Protein AF-A0A3D5JSG3-F1 (afdb_monomer_lite)

Structure (mmCIF, N/CA/C/O backbone):
data_AF-A0A3D5JSG3-F1
#
_entry.id   AF-A0A3D5JSG3-F1
#
loop_
_atom_site.group_PDB
_atom_site.id
_atom_site.type_symbol
_atom_site.label_atom_id
_atom_site.label_alt_id
_atom_site.label_comp_id
_atom_site.label_asym_id
_atom_site.label_entity_id
_atom_site.label_seq_id
_atom_site.pdbx_PDB_ins_code
_atom_site.Cartn_x
_atom_site.Cartn_y
_atom_site.Cartn_z
_atom_site.occupancy
_atom_site.B_iso_or_equiv
_atom_site.auth_seq_id
_atom_site.auth_comp_id
_atom_site.auth_asym_id
_atom_site.auth_atom_id
_atom_site.pdbx_PDB_model_num
ATOM 1 N N . MET A 1 1 ? -73.085 -20.398 94.729 1.00 35.81 1 MET A N 1
ATOM 2 C CA . MET A 1 1 ? -71.743 -21.031 94.677 1.00 35.81 1 MET A CA 1
ATOM 3 C C . MET A 1 1 ? -70.877 -20.145 93.778 1.00 35.81 1 MET A C 1
ATOM 5 O O . MET A 1 1 ? -71.268 -19.947 92.643 1.00 35.81 1 MET A O 1
ATOM 9 N N . ARG A 1 2 ? -70.022 -19.282 94.357 1.00 40.69 2 ARG A N 1
ATOM 10 C CA . ARG A 1 2 ? -68.558 -19.461 94.567 1.00 40.69 2 ARG A CA 1
ATOM 11 C C . ARG A 1 2 ? -67.764 -19.413 93.242 1.00 40.69 2 ARG A C 1
ATOM 13 O O . ARG A 1 2 ? -67.878 -20.346 92.467 1.00 40.69 2 ARG A O 1
ATOM 20 N N . THR A 1 3 ? -67.221 -18.251 92.851 1.00 41.97 3 THR A N 1
ATOM 21 C CA . THR A 1 3 ? -65.851 -17.693 93.082 1.00 41.97 3 THR A CA 1
ATOM 22 C C . THR A 1 3 ? -64.818 -18.042 91.997 1.00 41.97 3 THR A C 1
ATOM 24 O O . THR A 1 3 ? -64.689 -19.196 91.614 1.00 41.97 3 THR A O 1
ATOM 27 N N . SER A 1 4 ? -64.092 -17.000 91.570 1.00 57.12 4 SER A N 1
ATOM 28 C CA . SER A 1 4 ? -62.924 -16.888 90.675 1.00 57.12 4 SER A CA 1
ATOM 29 C C . SER A 1 4 ? -61.795 -17.919 90.832 1.00 57.12 4 SER A C 1
ATOM 31 O O . SER A 1 4 ? -61.603 -18.382 91.950 1.00 57.12 4 SER A O 1
ATOM 33 N N . THR A 1 5 ? -61.004 -18.122 89.753 1.00 46.62 5 THR A N 1
ATOM 34 C CA . THR A 1 5 ? -59.508 -18.060 89.602 1.00 46.62 5 THR A CA 1
ATOM 35 C C . THR A 1 5 ? -59.049 -18.932 88.404 1.00 46.62 5 THR A C 1
ATOM 37 O O . THR A 1 5 ? -59.535 -20.037 88.229 1.00 46.62 5 THR A O 1
ATOM 40 N N . ALA A 1 6 ? -58.362 -18.402 87.383 1.00 48.75 6 ALA A N 1
ATOM 41 C CA . ALA A 1 6 ? -56.928 -18.074 87.242 1.00 48.75 6 ALA A CA 1
ATOM 42 C C . ALA A 1 6 ? -56.051 -19.224 86.677 1.00 48.75 6 ALA A C 1
ATOM 44 O O . ALA A 1 6 ? -56.0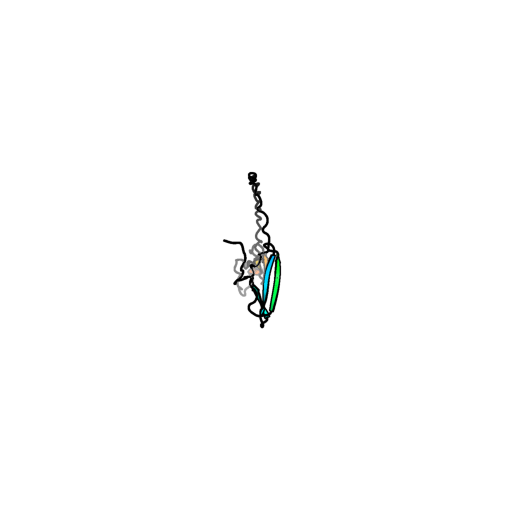23 -20.309 87.233 1.00 48.75 6 ALA A O 1
ATOM 45 N N . LEU A 1 7 ? -55.311 -18.887 85.607 1.00 50.94 7 LEU A N 1
ATOM 46 C CA . LEU A 1 7 ? -53.964 -19.331 85.187 1.00 50.94 7 LEU A CA 1
ATOM 47 C C . LEU A 1 7 ? -53.550 -20.824 85.150 1.00 50.94 7 LEU A C 1
ATOM 49 O O . LEU A 1 7 ? -53.575 -21.533 86.146 1.00 50.94 7 LEU A O 1
ATOM 53 N N . GLY A 1 8 ? -52.909 -21.193 84.031 1.00 49.84 8 GLY A N 1
ATOM 54 C CA . GLY A 1 8 ? -51.952 -22.308 83.907 1.00 49.84 8 GLY A CA 1
ATOM 55 C C . GLY A 1 8 ? -51.689 -22.622 82.427 1.00 49.84 8 GLY A C 1
ATOM 56 O O . GLY A 1 8 ? -52.494 -23.303 81.811 1.00 49.84 8 GLY A O 1
ATOM 57 N N . LEU A 1 9 ? -50.790 -21.936 81.710 1.00 44.25 9 LEU A N 1
ATOM 58 C CA . LEU A 1 9 ? -49.316 -21.968 81.748 1.00 44.25 9 LEU A CA 1
ATOM 59 C C . LEU A 1 9 ? -48.711 -23.299 81.232 1.00 44.25 9 LEU A C 1
ATOM 61 O O . LEU A 1 9 ? -48.807 -24.318 81.906 1.00 44.25 9 LEU A O 1
ATOM 65 N N . SER A 1 10 ? -47.990 -23.193 80.099 1.00 44.91 10 SER A N 1
ATOM 66 C CA . SER A 1 10 ? -46.976 -24.122 79.541 1.00 44.91 10 SER A CA 1
ATOM 67 C C . SER A 1 10 ? -47.509 -25.390 78.841 1.00 44.91 10 SER A C 1
ATOM 69 O O . SER A 1 10 ? -48.334 -26.098 79.391 1.00 44.91 10 SER A O 1
ATOM 71 N N . LEU A 1 11 ? -47.056 -25.784 77.637 1.00 49.75 11 LEU A N 1
ATOM 72 C CA . LEU A 1 11 ? -45.655 -26.111 77.346 1.00 49.75 11 LEU A CA 1
ATOM 73 C C . LEU A 1 11 ? -45.399 -26.422 75.832 1.00 49.75 11 LEU A C 1
ATOM 75 O O . LEU A 1 11 ? -46.039 -27.315 75.293 1.00 49.75 11 LEU A O 1
ATOM 79 N N . LEU A 1 12 ? -44.397 -25.736 75.237 1.00 48.56 12 LEU A N 1
ATOM 80 C CA . LEU A 1 12 ? -43.444 -26.144 74.161 1.00 48.56 12 LEU A CA 1
ATOM 81 C C . LEU A 1 12 ? -43.994 -26.534 72.760 1.00 48.56 12 LEU A C 1
ATOM 83 O O . LEU A 1 12 ? -44.836 -27.402 72.627 1.00 48.56 12 LEU A O 1
ATOM 87 N N . LEU A 1 13 ? -43.513 -25.999 71.629 1.00 48.22 13 LEU A N 1
ATOM 88 C CA . LEU A 1 13 ? -42.112 -25.990 71.195 1.00 48.22 13 LEU A CA 1
ATOM 89 C C . LEU A 1 13 ? -41.910 -24.911 70.106 1.00 48.22 13 LEU A C 1
ATOM 91 O O . LEU A 1 13 ? -42.323 -25.057 68.956 1.00 48.22 13 LEU A O 1
ATOM 95 N N . THR A 1 14 ? -41.280 -23.801 70.474 1.00 46.72 14 THR A N 1
ATOM 96 C CA . THR A 1 14 ? -40.847 -22.747 69.552 1.00 46.72 14 THR A CA 1
ATOM 97 C C . THR A 1 14 ? -39.627 -23.223 68.766 1.00 46.72 14 THR A C 1
ATOM 99 O O . THR A 1 14 ? -38.513 -23.224 69.288 1.00 46.72 14 THR A O 1
ATOM 102 N N . ALA A 1 15 ? -39.826 -23.615 67.508 1.00 45.34 15 ALA A N 1
ATOM 103 C CA . ALA A 1 15 ? -38.749 -23.737 66.533 1.00 45.34 15 ALA A CA 1
ATOM 104 C C . ALA A 1 15 ? -38.317 -22.325 66.108 1.00 45.34 15 ALA A C 1
ATOM 106 O O . ALA A 1 15 ? -38.835 -21.755 65.149 1.00 45.34 15 ALA A O 1
ATOM 107 N N . SER A 1 16 ? -37.398 -21.726 66.860 1.00 43.59 16 SER A N 1
ATOM 108 C CA . SER A 1 16 ? -36.706 -20.501 66.467 1.00 43.59 16 SER A CA 1
ATOM 109 C C . SER A 1 16 ? -35.712 -20.822 65.349 1.00 43.59 16 SER A C 1
ATOM 111 O O . SER A 1 16 ? -34.515 -20.985 65.577 1.00 43.59 16 SER A O 1
ATOM 113 N N . LEU A 1 17 ? -36.210 -20.908 64.112 1.00 54.38 17 LEU A N 1
ATOM 114 C CA . LEU A 1 17 ? -35.359 -20.651 62.955 1.00 54.38 17 LEU A CA 1
ATOM 115 C C . LEU A 1 17 ? -34.891 -19.192 63.060 1.00 54.38 17 LEU A C 1
ATOM 117 O O . LEU A 1 17 ? -35.736 -18.316 63.272 1.00 54.38 17 LEU A O 1
ATOM 121 N N . PRO A 1 18 ? -33.587 -18.888 62.930 1.00 47.47 18 PRO A N 1
ATOM 122 C CA . PRO A 1 18 ? -33.162 -17.511 62.791 1.00 47.47 18 PRO A CA 1
ATOM 123 C C . PRO A 1 18 ? -33.718 -17.024 61.455 1.00 47.47 18 PRO A C 1
ATOM 125 O O . PRO A 1 18 ? -33.210 -17.361 60.386 1.00 47.47 18 PRO A O 1
ATOM 128 N N . LEU A 1 19 ? -34.808 -16.263 61.521 1.00 49.56 19 LEU A N 1
ATOM 129 C CA . LEU A 1 19 ? -35.258 -15.441 60.416 1.00 49.56 19 LEU A CA 1
ATOM 130 C C . LEU A 1 19 ? -34.137 -14.422 60.216 1.00 49.56 19 LEU A C 1
ATOM 132 O O . LEU A 1 19 ? -34.011 -13.469 60.986 1.00 49.56 19 LEU A O 1
ATOM 136 N N . ALA A 1 20 ? -33.245 -14.691 59.263 1.00 55.03 20 ALA A N 1
ATOM 137 C CA . ALA A 1 20 ? -32.236 -13.735 58.856 1.00 55.03 20 ALA A CA 1
ATOM 138 C C . ALA A 1 20 ? -32.993 -12.500 58.367 1.00 55.03 20 ALA A C 1
ATOM 140 O O . ALA A 1 20 ? -33.565 -12.505 57.277 1.00 55.03 20 ALA A O 1
ATOM 141 N N . ALA A 1 21 ? -33.068 -11.480 59.223 1.00 47.12 21 ALA A N 1
ATOM 142 C CA . ALA A 1 21 ? -33.566 -10.174 58.851 1.00 47.12 21 ALA A CA 1
ATOM 143 C C . ALA A 1 21 ? -32.730 -9.732 57.650 1.00 47.12 21 ALA A C 1
ATOM 145 O O . ALA A 1 21 ? -31.519 -9.535 57.765 1.00 47.12 21 ALA A O 1
ATOM 146 N N . GLN A 1 22 ? -33.363 -9.690 56.480 1.00 53.41 22 GLN A N 1
ATOM 147 C CA . GLN A 1 22 ? -32.731 -9.182 55.280 1.00 53.41 22 GLN A CA 1
ATOM 148 C C . GLN A 1 22 ? -32.637 -7.675 55.464 1.00 53.41 22 GLN A C 1
ATOM 150 O O . GLN A 1 22 ? -33.574 -6.946 55.149 1.00 53.41 22 GLN A O 1
ATOM 155 N N . ASP A 1 23 ? -31.529 -7.221 56.042 1.00 55.53 23 ASP A N 1
ATOM 156 C CA . ASP A 1 23 ? -31.112 -5.838 55.896 1.00 55.53 23 ASP A CA 1
ATOM 157 C C . ASP A 1 23 ? -30.958 -5.607 54.388 1.00 55.53 23 ASP A C 1
ATOM 159 O O . ASP A 1 23 ? -30.039 -6.124 53.756 1.00 55.53 23 ASP A O 1
ATOM 163 N N . SER A 1 24 ? -31.948 -4.960 53.768 1.00 61.31 24 SER A N 1
ATOM 164 C CA . SER A 1 24 ? -32.098 -4.908 52.305 1.00 61.31 24 SER A CA 1
ATOM 165 C C . SER A 1 24 ? -30.944 -4.194 51.603 1.00 61.31 24 SER A C 1
ATOM 167 O O . SER A 1 24 ? -30.812 -4.258 50.376 1.00 61.31 24 SER A O 1
ATOM 169 N N . ASP A 1 25 ? -30.123 -3.513 52.392 1.00 72.81 25 ASP A N 1
ATOM 170 C CA . ASP A 1 25 ? -29.042 -2.651 51.958 1.00 72.81 25 ASP A CA 1
ATOM 171 C C . ASP A 1 25 ? -27.701 -3.386 52.007 1.00 72.81 25 ASP A C 1
ATOM 173 O O . ASP A 1 25 ? -26.843 -3.133 51.163 1.00 72.81 25 ASP A O 1
ATOM 177 N N . ASN A 1 26 ? -27.551 -4.369 52.896 1.00 78.56 26 ASN A N 1
ATOM 178 C CA . ASN A 1 26 ? -26.316 -5.119 53.088 1.00 78.56 26 ASN A CA 1
ATOM 179 C C . ASN A 1 26 ? -26.494 -6.602 52.716 1.00 78.56 26 ASN A C 1
ATOM 181 O O . ASN A 1 26 ? -27.371 -7.306 53.204 1.00 78.56 26 ASN A O 1
ATOM 185 N N . VAL A 1 27 ? -25.628 -7.105 51.839 1.00 86.94 27 VAL A N 1
ATOM 186 C CA . VAL A 1 27 ? -25.526 -8.513 51.449 1.00 86.94 27 VAL A CA 1
ATOM 187 C C . VAL A 1 27 ? -24.416 -9.172 52.256 1.00 86.94 27 VAL A C 1
ATOM 189 O O . VAL A 1 27 ? -23.246 -8.809 52.135 1.00 86.94 27 VAL A O 1
ATOM 192 N N . ARG A 1 28 ? -24.780 -10.182 53.045 1.00 89.19 28 ARG A N 1
ATOM 193 C CA . ARG A 1 28 ? -23.827 -11.034 53.754 1.00 89.19 28 ARG A CA 1
ATOM 194 C C . ARG A 1 28 ? -23.326 -12.143 52.835 1.00 89.19 28 ARG A C 1
ATOM 196 O O . ARG A 1 28 ? -24.121 -12.926 52.327 1.00 89.19 28 ARG A O 1
ATOM 203 N N . VAL A 1 29 ? -22.012 -12.223 52.644 1.00 91.75 29 VAL A N 1
ATOM 204 C CA . VAL A 1 29 ? -21.346 -13.264 51.852 1.00 91.75 29 VAL A CA 1
ATOM 205 C C . VAL A 1 29 ? -20.341 -14.010 52.721 1.00 91.75 29 VAL A C 1
ATOM 207 O O . VAL A 1 29 ? -19.511 -13.411 53.408 1.00 91.75 29 VAL A O 1
ATOM 210 N N . TYR A 1 30 ? -20.404 -15.336 52.671 1.00 91.75 30 TYR A N 1
ATOM 211 C CA . TYR A 1 30 ? -19.502 -16.245 53.362 1.00 91.75 30 TYR A CA 1
ATOM 212 C C . TYR A 1 30 ? -18.387 -16.668 52.413 1.00 91.75 30 TYR A C 1
ATOM 214 O O . TYR A 1 30 ? -18.626 -17.264 51.363 1.00 91.75 30 TYR A O 1
ATOM 222 N N . ARG A 1 31 ? -17.146 -16.361 52.779 1.00 93.31 31 ARG A N 1
ATOM 223 C CA . ARG A 1 31 ? -15.958 -16.847 52.082 1.00 93.31 31 ARG A CA 1
ATOM 224 C C . ARG A 1 31 ? -15.435 -18.080 52.812 1.00 93.31 31 ARG A C 1
ATOM 226 O O . ARG A 1 31 ? -14.939 -17.979 53.933 1.00 93.31 31 ARG A O 1
ATOM 233 N N . CYS A 1 32 ? -15.540 -19.225 52.155 1.00 92.06 32 CYS A N 1
ATOM 234 C CA . CYS A 1 32 ? -15.113 -20.521 52.663 1.00 92.06 32 CYS A CA 1
ATOM 235 C C . CYS A 1 32 ? -13.745 -20.870 52.087 1.00 92.06 32 CYS A C 1
ATOM 237 O O . CYS A 1 32 ? -13.576 -20.878 50.866 1.00 92.06 32 CYS A O 1
ATOM 239 N N . VAL A 1 33 ? -12.774 -21.157 52.953 1.00 91.94 33 VAL A N 1
ATOM 240 C CA . VAL A 1 33 ? -11.433 -21.607 52.558 1.00 91.94 33 VAL A CA 1
ATOM 241 C C . VAL A 1 33 ? -11.267 -23.078 52.936 1.00 91.94 33 VAL A C 1
ATOM 243 O O . VAL A 1 33 ? -11.307 -23.427 54.119 1.00 91.94 33 VAL A O 1
ATOM 246 N N . GLY A 1 34 ? -11.095 -23.930 51.924 1.00 86.38 34 GLY A N 1
ATOM 247 C CA . GLY A 1 34 ? -10.863 -25.366 52.067 1.00 86.38 34 GLY A CA 1
ATOM 248 C C . GLY A 1 34 ? -9.431 -25.701 52.494 1.00 86.38 34 GLY A C 1
ATOM 249 O O . GLY A 1 34 ? -8.521 -24.877 52.392 1.00 86.38 34 GLY A O 1
ATOM 250 N N . SER A 1 35 ? -9.210 -26.937 52.947 1.00 85.38 35 SER A N 1
ATOM 251 C CA . SER A 1 35 ? -7.897 -27.435 53.396 1.00 85.38 35 SER A CA 1
ATOM 252 C C . SER A 1 35 ? -6.834 -27.465 52.291 1.00 85.38 35 SER A C 1
ATOM 254 O O . SER A 1 35 ? -5.645 -27.362 52.573 1.00 85.38 35 SER A O 1
ATOM 256 N N . ASN A 1 36 ? -7.258 -27.549 51.032 1.00 86.38 36 ASN A N 1
ATOM 257 C CA . ASN A 1 36 ? -6.418 -27.434 49.839 1.00 86.38 36 ASN A CA 1
ATOM 258 C C . ASN A 1 36 ? -6.184 -25.976 49.390 1.00 86.38 36 ASN A C 1
ATOM 260 O O . ASN A 1 36 ? -5.633 -25.749 48.317 1.00 86.38 36 ASN A O 1
ATOM 264 N N . GLY A 1 37 ? -6.644 -24.986 50.164 1.00 84.31 37 GLY A N 1
ATOM 265 C CA . GLY A 1 37 ? -6.558 -23.566 49.822 1.00 84.31 37 GLY A CA 1
ATOM 266 C C . GLY A 1 37 ? -7.591 -23.090 48.795 1.00 84.31 37 GLY A C 1
ATOM 267 O O . GLY A 1 37 ? -7.568 -21.916 48.427 1.00 84.31 37 GLY A O 1
ATOM 268 N N . ALA A 1 38 ? -8.511 -23.953 48.345 1.00 88.19 38 ALA A N 1
ATOM 269 C CA . ALA A 1 38 ? -9.595 -23.551 47.455 1.00 88.19 38 ALA A CA 1
ATOM 270 C C . ALA A 1 38 ? -10.551 -22.586 48.170 1.00 88.19 38 ALA A C 1
ATOM 272 O O . ALA A 1 38 ? -10.881 -22.775 49.342 1.00 88.19 38 ALA A O 1
ATOM 273 N N . VAL A 1 39 ? -11.003 -21.552 47.460 1.00 91.38 39 VAL A N 1
ATOM 274 C CA . VAL A 1 39 ? -11.876 -20.509 48.006 1.00 91.38 39 VAL A CA 1
ATOM 275 C C . VAL A 1 39 ? -13.210 -20.530 47.275 1.00 91.38 39 VAL A C 1
ATOM 277 O O . VAL A 1 39 ? -13.241 -20.415 46.053 1.00 91.38 39 VAL A O 1
ATOM 280 N N . ALA A 1 40 ? -14.304 -20.619 48.028 1.00 90.50 40 ALA A N 1
ATOM 281 C CA . ALA A 1 40 ? -15.665 -20.495 47.517 1.00 90.50 40 ALA A CA 1
ATOM 282 C C . ALA A 1 40 ? -16.388 -19.336 48.216 1.00 90.50 40 ALA A C 1
ATOM 284 O O . ALA A 1 40 ? -16.239 -19.153 49.424 1.00 90.50 40 ALA A O 1
ATOM 285 N N . LEU A 1 41 ? -17.165 -18.556 47.463 1.00 92.25 41 LEU A N 1
ATOM 286 C CA . LEU A 1 41 ? -18.066 -17.539 48.011 1.00 92.25 41 LEU A CA 1
ATOM 287 C C . LEU A 1 41 ? -19.496 -18.080 47.968 1.00 92.25 41 LEU A C 1
ATOM 289 O O . LEU A 1 41 ? -19.926 -18.572 46.926 1.00 92.25 41 LEU A O 1
ATOM 293 N N . GLN A 1 42 ? -20.202 -18.008 49.094 1.00 88.62 42 GLN A N 1
ATOM 294 C CA . GLN A 1 42 ? -21.554 -18.540 49.260 1.00 88.62 42 GLN A CA 1
ATOM 295 C C . GLN A 1 42 ? -22.439 -17.546 50.019 1.00 88.62 42 GLN A C 1
ATOM 297 O O . GLN A 1 42 ? -21.961 -16.712 50.788 1.00 88.62 42 GLN A O 1
ATOM 302 N N . ASP A 1 43 ? -23.741 -17.638 49.792 1.00 88.56 43 ASP A N 1
ATOM 303 C CA . ASP A 1 43 ? -24.799 -16.937 50.526 1.00 88.56 43 ASP A CA 1
ATOM 304 C C . ASP A 1 43 ? -25.254 -17.706 51.782 1.00 88.56 43 ASP A C 1
ATOM 306 O O . ASP A 1 43 ? -25.917 -17.144 52.653 1.00 88.56 43 ASP A O 1
ATOM 310 N N . ALA A 1 44 ? -24.839 -18.969 51.913 1.00 86.56 44 ALA A N 1
ATOM 311 C CA . ALA A 1 44 ? -25.036 -19.810 53.087 1.00 86.56 44 ALA A CA 1
ATOM 312 C C . ALA A 1 44 ? -23.729 -20.005 53.891 1.00 86.56 44 ALA A C 1
ATOM 314 O O . ALA A 1 44 ? -22.636 -19.905 53.325 1.00 86.56 44 ALA A O 1
ATOM 315 N N . PRO A 1 45 ? -23.819 -20.319 55.200 1.00 88.44 45 PRO A N 1
ATOM 316 C CA . PRO A 1 45 ? -22.658 -20.656 56.021 1.00 88.44 45 PRO A CA 1
ATOM 317 C C . PRO A 1 45 ? -21.835 -21.811 55.439 1.00 88.44 45 PRO A C 1
ATOM 319 O O . PRO A 1 45 ? -22.376 -22.733 54.821 1.00 88.44 45 PRO A O 1
ATOM 322 N N . CYS A 1 46 ? -20.524 -21.787 55.679 1.00 87.69 46 CYS A N 1
ATOM 323 C CA . CYS A 1 46 ? -19.626 -22.830 55.201 1.00 87.69 46 CYS A CA 1
ATOM 324 C C . CYS A 1 46 ? -19.969 -24.165 55.868 1.00 87.69 46 CYS A C 1
ATOM 326 O O . CYS A 1 46 ? -20.111 -24.231 57.087 1.00 87.69 46 CYS A O 1
ATOM 328 N N . ARG A 1 47 ? -20.069 -25.235 55.071 1.00 84.25 47 ARG A N 1
ATOM 329 C CA . ARG A 1 47 ? -20.256 -26.593 55.607 1.00 84.25 47 ARG A CA 1
ATOM 330 C C . ARG A 1 47 ? -19.022 -27.062 56.374 1.00 84.25 47 ARG A C 1
ATOM 332 O O . ARG A 1 47 ? -19.166 -27.574 57.472 1.00 84.25 47 ARG A O 1
ATOM 339 N N . ASP A 1 48 ? -17.837 -26.805 55.814 1.00 80.94 48 ASP A N 1
ATOM 340 C CA . ASP A 1 48 ? -16.537 -27.180 56.371 1.00 80.94 48 ASP A CA 1
ATOM 341 C C . ASP A 1 48 ? -15.471 -26.119 56.038 1.00 80.94 48 ASP A C 1
ATOM 343 O O . ASP A 1 48 ? -15.593 -25.373 55.061 1.00 80.94 48 ASP A O 1
ATOM 347 N N . GLY A 1 49 ? -14.388 -26.082 56.820 1.00 82.00 49 GLY A N 1
ATOM 348 C CA . GLY A 1 49 ? -13.233 -25.207 56.585 1.00 82.00 49 GLY A CA 1
ATOM 349 C C . GLY A 1 49 ? -13.292 -23.859 57.310 1.00 82.00 49 GLY A C 1
ATOM 350 O O . GLY A 1 49 ? -14.095 -23.644 58.216 1.00 82.00 49 GLY A O 1
ATOM 351 N N . ARG A 1 50 ? -12.385 -22.941 56.947 1.00 86.88 50 ARG A N 1
ATOM 352 C CA . ARG A 1 50 ? -12.303 -21.617 57.586 1.00 86.88 50 ARG A CA 1
ATOM 353 C C . ARG A 1 50 ? -13.319 -20.667 56.959 1.00 86.88 50 ARG A C 1
ATOM 355 O O . ARG A 1 50 ? -13.313 -20.481 55.743 1.00 86.88 50 ARG A O 1
ATOM 362 N N . GLN A 1 51 ? -14.132 -20.038 57.804 1.00 89.12 51 GLN A N 1
ATOM 363 C CA . GLN A 1 51 ? -15.176 -19.103 57.396 1.00 89.12 51 GLN A CA 1
ATOM 364 C C . GLN A 1 51 ? -14.765 -17.650 57.654 1.00 89.12 51 GLN A C 1
ATOM 366 O O . GLN A 1 51 ? -14.409 -17.283 58.772 1.00 89.12 51 GLN A O 1
ATOM 371 N N . GLU A 1 52 ? -14.887 -16.811 56.628 1.00 89.94 52 GLU A N 1
ATOM 372 C CA . GLU A 1 52 ? -14.808 -15.353 56.734 1.00 89.94 52 GLU A CA 1
ATOM 373 C C . GLU A 1 52 ? -16.154 -14.750 56.318 1.00 89.94 52 GLU A C 1
ATOM 375 O O . GLU A 1 52 ? -16.615 -14.965 55.196 1.00 89.94 52 GLU A O 1
ATOM 380 N N . VAL A 1 53 ? -16.795 -14.000 57.217 1.00 90.50 53 VAL A N 1
ATOM 381 C CA . VAL A 1 53 ? -18.068 -13.318 56.937 1.00 90.50 53 VAL A CA 1
ATOM 382 C C . VAL A 1 53 ? -17.774 -11.914 56.425 1.00 90.50 53 VAL A C 1
ATOM 384 O O . VAL A 1 53 ? -17.013 -11.177 57.052 1.00 90.50 53 VAL A O 1
ATOM 387 N N . ARG A 1 54 ? -18.365 -11.545 55.288 1.00 89.62 54 ARG A N 1
ATOM 388 C CA . ARG A 1 54 ? -18.258 -10.201 54.717 1.00 89.62 54 ARG A CA 1
ATOM 389 C C . ARG A 1 54 ? -19.640 -9.627 54.477 1.00 89.62 54 ARG A C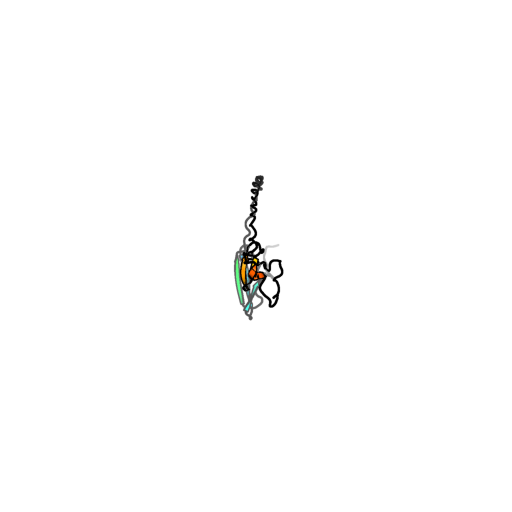 1
ATOM 391 O O . ARG A 1 54 ? -20.398 -10.168 53.680 1.00 89.62 54 ARG A O 1
ATOM 398 N N . ASP A 1 55 ? -19.929 -8.519 55.140 1.00 88.75 55 ASP A N 1
ATOM 399 C CA . ASP A 1 55 ? -21.102 -7.707 54.845 1.00 88.75 55 ASP A CA 1
ATOM 400 C C . ASP A 1 55 ? -20.710 -6.685 53.766 1.00 88.75 55 ASP A C 1
ATOM 402 O O . ASP A 1 55 ? -19.710 -5.975 53.896 1.00 88.75 55 ASP A O 1
ATOM 406 N N . MET A 1 56 ? -21.439 -6.676 52.652 1.00 85.81 56 MET A N 1
ATOM 407 C CA . MET A 1 56 ? -21.174 -5.819 51.496 1.00 85.81 56 MET A CA 1
ATOM 408 C C . MET A 1 56 ? -22.420 -5.028 51.128 1.00 85.81 56 MET A C 1
ATOM 410 O O . MET A 1 56 ? -23.518 -5.569 51.131 1.00 85.81 56 MET A O 1
ATOM 414 N N . GLN A 1 57 ? -22.260 -3.770 50.728 1.00 87.50 57 GLN A N 1
ATOM 415 C CA . GLN A 1 57 ? -23.386 -2.971 50.254 1.00 87.50 57 GLN A CA 1
ATOM 416 C C . GLN A 1 57 ? -23.947 -3.557 48.951 1.00 87.50 57 GLN A C 1
ATOM 418 O O . GLN A 1 57 ? -23.205 -3.804 47.994 1.00 87.50 57 GLN A O 1
ATOM 423 N N . ARG A 1 58 ? -25.268 -3.740 48.888 1.00 84.50 58 ARG A N 1
ATOM 424 C CA . ARG A 1 58 ? -25.948 -4.134 47.653 1.00 84.50 58 ARG A CA 1
ATOM 425 C C . ARG A 1 58 ? -25.790 -3.022 46.609 1.00 84.50 58 ARG A C 1
ATOM 427 O O . ARG A 1 58 ? -26.100 -1.868 46.925 1.00 84.50 58 ARG A O 1
ATOM 434 N N . PRO A 1 59 ? -25.390 -3.345 45.366 1.00 86.31 59 PRO A N 1
ATOM 435 C CA . PRO A 1 59 ? -25.471 -2.395 44.263 1.00 86.31 59 PRO A CA 1
ATOM 436 C C . PRO A 1 59 ? -26.891 -1.822 44.156 1.00 86.31 59 PRO A C 1
ATOM 438 O O . PRO A 1 59 ? -27.864 -2.571 44.071 1.00 86.31 59 PRO A O 1
ATOM 441 N N . ARG A 1 60 ? -27.014 -0.493 44.222 1.00 84.75 60 ARG A N 1
ATOM 442 C CA . ARG A 1 60 ? -28.292 0.215 44.094 1.00 84.75 60 ARG A CA 1
ATOM 443 C C . ARG A 1 60 ? -28.500 0.619 42.643 1.00 84.75 60 ARG A C 1
ATOM 445 O O . ARG A 1 60 ? -27.675 1.346 42.090 1.00 84.75 60 ARG A O 1
ATOM 452 N N . ASP A 1 61 ? -29.610 0.181 42.061 1.00 82.75 61 ASP A N 1
ATOM 453 C CA . ASP A 1 61 ? -30.013 0.642 40.738 1.00 82.75 61 ASP A CA 1
ATOM 454 C C . ASP A 1 61 ? -30.336 2.145 40.770 1.00 82.75 61 ASP A C 1
ATOM 456 O O . ASP A 1 61 ? -30.917 2.638 41.747 1.00 82.75 61 ASP A O 1
ATOM 460 N N . PRO A 1 62 ? -29.964 2.897 39.721 1.00 82.25 62 PRO A N 1
ATOM 461 C CA . PRO A 1 62 ? -30.309 4.305 39.625 1.00 82.25 62 PRO A CA 1
ATOM 462 C C . PRO A 1 62 ? -31.835 4.480 39.523 1.00 82.25 62 PRO A C 1
ATOM 464 O O . PRO A 1 62 ? -32.520 3.627 38.953 1.00 82.25 62 PRO A O 1
ATOM 467 N N . PRO A 1 63 ? -32.392 5.594 40.034 1.00 84.94 63 PRO A N 1
ATOM 468 C CA . PRO A 1 63 ? -33.825 5.847 39.950 1.00 84.94 63 PRO A CA 1
ATOM 469 C C . PRO A 1 63 ? -34.290 5.888 38.482 1.00 84.94 63 PRO A C 1
ATOM 471 O O . PRO A 1 63 ? -33.542 6.374 37.623 1.00 84.94 63 PRO A O 1
ATOM 474 N N . PRO A 1 64 ? -35.523 5.430 38.178 1.00 83.75 64 PRO A N 1
ATOM 475 C CA . PRO A 1 64 ? -36.074 5.493 36.831 1.00 83.75 64 PRO A CA 1
ATOM 476 C C . PRO A 1 64 ? -36.008 6.923 36.294 1.00 83.75 64 PRO A C 1
ATOM 478 O O . PRO A 1 64 ? -36.613 7.846 36.845 1.00 83.75 64 PRO A O 1
ATOM 481 N N . ARG A 1 65 ? -35.251 7.126 35.213 1.00 80.38 65 ARG A N 1
ATOM 482 C CA . ARG A 1 65 ? -35.196 8.426 34.548 1.00 80.38 65 ARG A CA 1
ATOM 483 C C . ARG A 1 65 ? -36.512 8.634 33.809 1.00 80.38 65 ARG A C 1
ATOM 485 O O . ARG A 1 65 ? -36.841 7.866 32.909 1.00 80.38 65 ARG A O 1
ATOM 492 N N . VAL A 1 66 ? -37.232 9.703 34.143 1.00 76.38 66 VAL A N 1
ATOM 493 C CA . VAL A 1 66 ? -38.339 10.187 33.312 1.00 76.38 66 VAL A CA 1
ATOM 494 C C . VAL A 1 66 ? -37.734 10.683 32.002 1.00 76.38 66 VAL A C 1
ATOM 496 O O . VAL A 1 66 ? -37.174 11.778 31.935 1.00 76.38 66 VAL A O 1
ATOM 499 N N . VAL A 1 67 ? -37.790 9.851 30.965 1.00 71.50 67 VAL A N 1
ATOM 500 C CA . VAL A 1 67 ? -37.456 10.270 29.605 1.00 71.50 67 VAL A CA 1
ATOM 501 C C . VAL A 1 67 ? -38.634 11.106 29.124 1.00 71.50 67 VAL A C 1
ATOM 503 O O . VAL A 1 67 ? -39.690 10.577 28.790 1.00 71.50 67 VAL A O 1
ATOM 506 N N . ARG A 1 68 ? -38.487 12.434 29.143 1.00 70.56 68 ARG A N 1
ATOM 507 C CA . ARG A 1 68 ? -39.372 13.277 28.339 1.00 70.56 68 ARG A CA 1
ATOM 508 C C . ARG A 1 68 ? -39.032 12.978 26.888 1.00 70.56 68 ARG A C 1
ATOM 510 O O . ARG A 1 68 ? -37.870 13.109 26.506 1.00 70.56 68 ARG A O 1
ATOM 517 N N . SER A 1 69 ? -40.028 12.575 26.109 1.00 66.00 69 SER A N 1
ATOM 518 C CA . SER A 1 69 ? -39.929 12.520 24.656 1.00 66.00 69 SER A CA 1
ATOM 519 C C . SER A 1 69 ? -39.758 13.952 24.157 1.00 66.00 69 SER A C 1
ATOM 521 O O . SER A 1 69 ? -40.725 14.631 23.821 1.00 66.00 69 SER A O 1
ATOM 523 N N . ASN A 1 70 ? -38.527 14.452 24.175 1.00 64.12 70 ASN A N 1
ATOM 524 C CA . ASN A 1 70 ? -38.174 15.556 23.309 1.00 64.12 70 ASN A CA 1
ATOM 525 C C . ASN A 1 70 ? -38.279 14.962 21.911 1.00 64.12 70 ASN A C 1
ATOM 527 O O . ASN A 1 70 ? -37.470 14.114 21.549 1.00 64.12 70 ASN A O 1
ATOM 531 N N . ALA A 1 71 ? -39.338 15.313 21.182 1.00 69.69 71 ALA A N 1
ATOM 532 C CA . ALA A 1 71 ? -39.357 15.063 19.755 1.00 69.69 71 ALA A CA 1
ATOM 533 C C . ALA A 1 71 ? -38.066 15.668 19.201 1.00 69.69 71 ALA A C 1
ATOM 535 O O . ALA A 1 71 ? -37.814 16.862 19.400 1.00 69.69 71 ALA A O 1
ATOM 536 N N . ASP A 1 72 ? -37.223 14.822 18.612 1.00 71.62 72 ASP A N 1
ATOM 537 C CA . ASP A 1 72 ? -35.975 15.277 18.026 1.00 71.62 72 ASP A CA 1
ATOM 538 C C . ASP A 1 72 ? -36.305 16.362 16.991 1.00 71.62 72 ASP A C 1
ATOM 540 O O . ASP A 1 72 ? -37.249 16.196 16.205 1.00 71.62 72 ASP A O 1
ATOM 544 N N . PRO A 1 73 ? -35.582 17.495 16.979 1.00 71.88 73 PRO A N 1
ATOM 545 C CA . PRO A 1 73 ? -35.708 18.435 15.883 1.00 71.88 73 PRO A CA 1
ATOM 546 C C . PRO A 1 73 ? -35.435 17.676 14.583 1.00 71.88 73 PRO A C 1
ATOM 548 O O . PRO A 1 73 ? -34.461 16.925 14.499 1.00 71.88 73 PRO A O 1
ATOM 551 N N . VAL A 1 74 ? -36.294 17.860 13.576 1.00 74.44 74 VAL A N 1
ATOM 552 C CA . VAL A 1 74 ? -36.071 17.302 12.236 1.00 74.44 74 VAL A CA 1
ATOM 553 C C . VAL A 1 74 ? -34.657 17.677 11.801 1.00 74.44 74 VAL A C 1
ATOM 555 O O . VAL A 1 74 ? -34.317 18.859 11.730 1.00 74.44 74 VAL A O 1
ATOM 558 N N . ALA A 1 75 ? -33.825 16.665 11.559 1.00 75.00 75 ALA A N 1
ATOM 559 C CA . ALA A 1 75 ? -32.446 16.874 11.162 1.00 75.00 75 ALA A CA 1
ATOM 560 C C . ALA A 1 75 ? -32.408 17.596 9.810 1.00 75.00 75 ALA A C 1
ATOM 562 O O . ALA A 1 75 ? -32.952 17.112 8.815 1.00 75.00 75 ALA A O 1
ATOM 563 N N . THR A 1 76 ? -31.750 18.754 9.770 1.00 76.25 76 THR A N 1
ATOM 564 C CA . THR A 1 76 ? -31.406 19.421 8.513 1.00 76.25 76 THR A CA 1
ATOM 565 C C . THR A 1 76 ? -30.505 18.484 7.702 1.00 76.25 76 THR A C 1
ATOM 567 O O . THR A 1 76 ? -29.531 17.970 8.262 1.00 76.25 76 THR A O 1
ATOM 570 N N . PRO A 1 77 ? -30.793 18.235 6.410 1.00 77.44 77 PRO A N 1
ATOM 571 C CA . PRO A 1 77 ? -29.950 17.378 5.589 1.00 77.44 77 PRO A CA 1
ATOM 572 C C . PRO A 1 77 ? -28.518 17.919 5.559 1.00 77.44 77 PRO A C 1
ATOM 574 O O . PRO A 1 77 ? -28.293 19.120 5.390 1.00 77.44 77 PRO A O 1
ATOM 577 N N . ALA A 1 78 ? -27.552 17.022 5.758 1.00 79.81 78 ALA A N 1
ATOM 578 C CA . ALA A 1 78 ? -26.140 17.364 5.693 1.00 79.81 78 ALA A CA 1
ATOM 579 C C . ALA A 1 78 ? -25.791 17.906 4.291 1.00 79.81 78 ALA A C 1
ATOM 581 O O . ALA A 1 78 ? -26.348 17.418 3.301 1.00 79.81 78 ALA A O 1
ATOM 582 N N . PRO A 1 79 ? -24.873 18.884 4.177 1.00 75.88 79 PRO A N 1
ATOM 583 C CA . PRO A 1 79 ? -24.391 19.340 2.880 1.00 75.88 79 PRO A CA 1
ATOM 584 C C . PRO A 1 79 ? -23.832 18.156 2.087 1.00 75.88 79 PRO A C 1
ATOM 586 O O . PRO A 1 79 ? -23.098 17.332 2.638 1.00 75.88 79 PRO A O 1
ATOM 589 N N . ALA A 1 80 ? -24.175 18.072 0.800 1.00 77.44 80 ALA A N 1
ATOM 590 C CA . ALA A 1 80 ? -23.589 17.080 -0.091 1.00 77.44 80 ALA A CA 1
ATOM 591 C C . ALA A 1 80 ? -22.058 17.221 -0.072 1.00 77.44 80 ALA A C 1
ATOM 593 O O . ALA A 1 80 ? -21.531 18.336 -0.124 1.00 77.44 80 ALA A O 1
ATOM 594 N N . ALA A 1 81 ? -21.351 16.095 0.039 1.00 76.81 81 ALA A N 1
ATOM 595 C CA . ALA A 1 81 ? -19.896 16.086 -0.029 1.00 76.81 81 ALA A CA 1
ATOM 596 C C . ALA A 1 81 ? -19.442 16.733 -1.347 1.00 76.81 81 ALA A C 1
ATOM 598 O O . ALA A 1 81 ? -20.009 16.451 -2.401 1.00 76.81 81 ALA A O 1
ATOM 599 N N . ALA A 1 82 ? -18.440 17.612 -1.277 1.00 76.19 82 ALA A N 1
ATOM 600 C CA . ALA A 1 82 ? -17.893 18.257 -2.461 1.00 76.19 82 ALA A CA 1
ATOM 601 C C . ALA A 1 82 ? -17.355 17.202 -3.443 1.00 76.19 82 ALA A C 1
ATOM 603 O O . ALA A 1 82 ? -16.636 16.283 -3.040 1.00 76.19 82 ALA A O 1
ATOM 604 N N . GLU A 1 83 ? -17.710 17.353 -4.720 1.00 78.06 83 GLU A N 1
ATOM 605 C CA . GLU A 1 83 ? -17.211 16.526 -5.819 1.00 78.06 83 GLU A CA 1
ATOM 606 C C . GLU A 1 83 ? -15.675 16.552 -5.806 1.00 78.06 83 GLU A C 1
ATOM 608 O O . GLU A 1 83 ? -15.050 17.617 -5.806 1.00 78.06 83 GLU A O 1
ATOM 613 N N . ARG A 1 84 ? -15.047 15.378 -5.732 1.00 79.94 84 ARG A N 1
ATOM 614 C CA . ARG A 1 84 ? -13.591 15.273 -5.630 1.00 79.94 84 ARG A CA 1
ATOM 615 C C . ARG A 1 84 ? -12.993 15.421 -7.025 1.00 79.94 84 ARG A C 1
ATOM 617 O O . ARG A 1 84 ? -13.193 14.557 -7.871 1.00 79.94 84 ARG A O 1
ATOM 624 N N . GLU A 1 85 ? -12.241 16.492 -7.260 1.00 82.88 85 GLU A N 1
ATOM 625 C CA . GLU A 1 85 ? -11.572 16.715 -8.545 1.00 82.88 85 GLU A CA 1
ATOM 626 C C . GLU A 1 85 ? -10.493 15.641 -8.779 1.00 82.88 85 GLU A C 1
ATOM 628 O O . GLU A 1 85 ? -9.470 15.583 -8.089 1.00 82.88 85 GLU A O 1
ATOM 633 N N .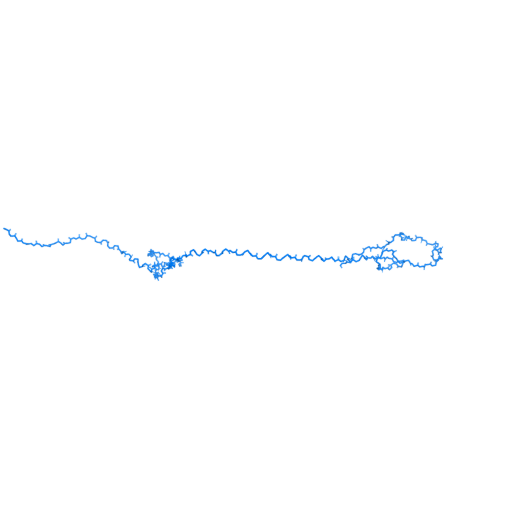 VAL A 1 86 ? -10.737 14.744 -9.739 1.00 83.94 86 VAL A N 1
ATOM 634 C CA . VAL A 1 86 ? -9.793 13.691 -10.131 1.00 83.94 86 VAL A CA 1
ATOM 635 C C . VAL A 1 86 ? -8.808 14.265 -11.143 1.00 83.94 86 VAL A C 1
ATOM 637 O O . VAL A 1 86 ? -9.146 14.508 -12.300 1.00 83.94 86 VAL A O 1
ATOM 640 N N . ARG A 1 87 ? -7.555 14.460 -10.722 1.00 85.94 87 ARG A N 1
ATOM 641 C CA . ARG A 1 87 ? -6.484 14.932 -11.604 1.00 85.94 87 ARG A CA 1
ATOM 642 C C . ARG A 1 87 ? -5.736 13.753 -12.224 1.00 85.94 87 ARG A C 1
ATOM 644 O O . ARG A 1 87 ? -4.962 13.076 -11.551 1.00 85.94 87 ARG A O 1
ATOM 651 N N . HIS A 1 88 ? -5.934 13.536 -13.521 1.00 86.69 88 HIS A N 1
ATOM 652 C CA . HIS A 1 88 ? -5.168 12.557 -14.291 1.00 86.69 88 HIS A CA 1
ATOM 653 C C . HIS A 1 88 ? -3.793 13.130 -14.658 1.00 86.69 88 HIS A C 1
ATOM 655 O O . HIS A 1 88 ? -3.699 14.149 -15.342 1.00 86.69 88 HIS A O 1
ATOM 661 N N . VAL A 1 89 ? -2.722 12.481 -14.198 1.00 89.31 89 VAL A N 1
ATOM 662 C CA . VAL A 1 89 ? -1.342 12.809 -14.581 1.00 89.31 89 VAL A CA 1
ATOM 663 C C . VAL A 1 89 ? -0.872 11.772 -15.591 1.00 89.31 89 VAL A C 1
ATOM 665 O O . VAL A 1 89 ? -0.726 10.598 -15.256 1.00 89.31 89 VAL A O 1
ATOM 668 N N . TYR A 1 90 ? -0.637 12.206 -16.826 1.00 86.62 90 TYR A N 1
ATOM 669 C CA . TYR A 1 90 ? -0.027 11.372 -17.857 1.00 86.62 90 TYR A CA 1
ATOM 670 C C . TYR A 1 90 ? 1.490 11.540 -17.793 1.00 86.62 90 TYR A C 1
ATOM 672 O O . TYR A 1 90 ? 2.005 12.647 -17.946 1.00 86.62 90 TYR A O 1
ATOM 680 N N . VAL A 1 91 ? 2.202 10.444 -17.535 1.00 87.81 91 VAL A N 1
ATOM 681 C CA . VAL A 1 91 ? 3.668 10.413 -17.536 1.00 87.81 91 VAL A CA 1
ATOM 682 C C . VAL A 1 91 ? 4.135 9.986 -18.922 1.00 87.81 91 VAL A C 1
ATOM 684 O O . VAL A 1 91 ? 3.670 8.975 -19.447 1.00 87.81 91 VAL A O 1
ATOM 687 N N . GLN A 1 92 ? 5.050 10.755 -19.511 1.00 87.44 92 GLN A N 1
ATOM 688 C CA . GLN A 1 92 ? 5.673 10.405 -20.784 1.00 87.44 92 GLN A CA 1
ATOM 689 C C . GLN A 1 92 ? 6.522 9.133 -20.604 1.00 87.44 92 GLN A C 1
ATOM 691 O O . GLN A 1 92 ? 7.402 9.123 -19.738 1.00 87.44 92 GLN A O 1
ATOM 696 N N . PRO A 1 93 ? 6.301 8.074 -21.406 1.00 84.69 93 PRO A N 1
ATOM 697 C CA . PRO A 1 93 ? 7.169 6.904 -21.392 1.00 84.69 93 PRO A CA 1
ATOM 698 C C . 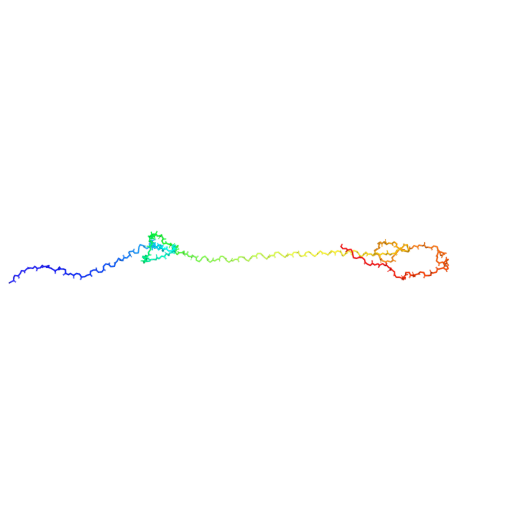PRO A 1 93 ? 8.621 7.282 -21.727 1.00 84.69 93 PRO A C 1
ATOM 700 O O . PRO A 1 93 ? 8.830 8.159 -22.575 1.00 84.69 93 PRO A O 1
ATOM 703 N N . PRO A 1 94 ? 9.623 6.633 -21.103 1.00 84.31 94 PRO A N 1
ATOM 704 C CA . PRO A 1 94 ? 11.027 6.890 -21.406 1.00 84.31 94 PRO A CA 1
ATOM 705 C C . PRO A 1 94 ? 11.323 6.603 -22.881 1.00 84.31 94 PRO A C 1
ATOM 707 O O . PRO A 1 94 ? 10.761 5.675 -23.469 1.00 84.31 94 PRO A O 1
ATOM 710 N N . GLN A 1 95 ? 12.205 7.406 -23.482 1.00 84.00 95 GLN A N 1
ATOM 711 C CA . GLN A 1 95 ? 12.595 7.206 -24.875 1.00 84.00 95 GLN A CA 1
ATOM 712 C C . GLN A 1 95 ? 13.372 5.886 -25.041 1.00 84.00 95 GLN A C 1
ATOM 714 O O . GLN A 1 95 ? 14.148 5.516 -24.151 1.00 84.00 95 GLN A O 1
ATOM 719 N N . PRO A 1 96 ? 13.146 5.155 -26.149 1.00 85.56 96 PRO A N 1
ATOM 720 C CA . PRO A 1 96 ? 13.860 3.920 -26.438 1.00 85.56 96 PRO A CA 1
ATOM 721 C C . PRO A 1 96 ? 15.341 4.202 -26.721 1.00 85.56 96 PRO A C 1
ATOM 723 O O . PRO A 1 96 ? 15.658 5.131 -27.454 1.00 85.56 96 PRO A O 1
ATOM 726 N N . LEU A 1 97 ? 16.233 3.371 -26.176 1.00 90.88 97 LEU A N 1
ATOM 727 C CA . LEU A 1 97 ? 17.675 3.462 -26.407 1.00 90.88 97 LEU A CA 1
ATOM 728 C C . LEU A 1 97 ? 18.183 2.173 -27.064 1.00 90.88 97 LEU A C 1
ATOM 730 O O . LEU A 1 97 ? 17.794 1.067 -26.681 1.00 90.88 97 LEU A O 1
ATOM 734 N N . PHE A 1 98 ? 19.065 2.302 -28.051 1.00 87.81 98 PHE A N 1
ATOM 735 C CA . PHE A 1 98 ? 19.644 1.185 -28.794 1.00 87.81 98 PHE A CA 1
ATOM 736 C C . PHE A 1 98 ? 21.156 1.118 -28.597 1.00 87.81 98 PHE A C 1
ATOM 738 O O . PHE A 1 98 ? 21.826 2.144 -28.544 1.00 87.81 98 PHE A O 1
ATOM 745 N N . GLU A 1 99 ? 21.708 -0.091 -28.549 1.00 89.12 99 GLU A N 1
ATOM 746 C CA . GLU A 1 99 ? 23.149 -0.345 -28.579 1.00 89.12 99 GLU A CA 1
ATOM 747 C C . GLU A 1 99 ? 23.544 -0.928 -29.926 1.00 89.12 99 GLU A C 1
ATOM 749 O O . GLU A 1 99 ? 23.066 -1.989 -30.320 1.00 89.12 99 GLU A O 1
ATOM 754 N N . CYS A 1 100 ? 24.419 -0.215 -30.624 1.00 86.69 100 CYS A N 1
ATOM 755 C CA . CYS A 1 100 ? 24.934 -0.575 -31.936 1.00 86.69 100 CYS A CA 1
ATOM 756 C C . CYS A 1 100 ? 26.404 -0.998 -31.827 1.00 86.69 100 CYS A C 1
ATOM 758 O O . CYS A 1 100 ? 27.133 -0.525 -30.950 1.00 86.69 100 CYS A O 1
ATOM 760 N N . VAL A 1 101 ? 26.855 -1.842 -32.755 1.00 85.75 101 VAL A N 1
ATOM 761 C CA . VAL A 1 101 ? 28.258 -2.261 -32.883 1.00 85.75 101 VAL A CA 1
ATOM 762 C C . VAL A 1 101 ? 28.876 -1.583 -34.107 1.00 85.75 101 VAL A C 1
ATOM 764 O O . VAL A 1 101 ? 28.284 -1.573 -35.184 1.00 85.75 101 VAL A O 1
ATOM 767 N N . ARG A 1 102 ? 30.057 -0.987 -33.943 1.00 81.88 102 ARG A N 1
ATOM 768 C CA . ARG A 1 102 ? 30.848 -0.400 -35.031 1.00 81.88 102 ARG A CA 1
ATOM 769 C C . ARG A 1 102 ? 31.697 -1.480 -35.710 1.00 81.88 102 ARG A C 1
ATOM 771 O O . ARG A 1 102 ? 31.877 -2.573 -35.187 1.00 81.88 102 ARG A O 1
ATOM 778 N N . ASP A 1 103 ? 32.242 -1.175 -36.880 1.00 75.31 103 ASP A N 1
ATOM 779 C CA . ASP A 1 103 ? 33.134 -2.071 -37.624 1.00 75.31 103 ASP A CA 1
ATOM 780 C C . ASP A 1 103 ? 34.421 -2.467 -36.879 1.00 75.31 103 ASP A C 1
ATOM 782 O O . ASP A 1 103 ? 34.971 -3.531 -37.143 1.00 75.31 103 ASP A O 1
ATOM 786 N N . ASP A 1 104 ? 34.874 -1.657 -35.921 1.00 77.88 104 ASP A N 1
ATOM 787 C CA . ASP A 1 104 ? 35.990 -1.975 -35.018 1.00 77.88 104 ASP A CA 1
ATOM 788 C C . ASP A 1 104 ? 35.571 -2.859 -33.823 1.00 77.88 104 ASP A C 1
ATOM 790 O O . ASP A 1 104 ? 36.387 -3.172 -32.956 1.00 77.88 104 ASP A O 1
ATOM 794 N N . GLY A 1 105 ? 34.297 -3.257 -33.755 1.00 80.31 105 GLY A N 1
ATOM 795 C CA . GLY A 1 105 ? 33.716 -4.035 -32.663 1.00 80.31 105 GLY A CA 1
ATOM 796 C C . GLY A 1 105 ? 33.343 -3.213 -31.426 1.00 80.31 105 GLY A C 1
ATOM 797 O O . GLY A 1 105 ? 32.828 -3.778 -30.457 1.00 80.31 105 GLY A O 1
ATOM 798 N N . THR A 1 106 ? 33.568 -1.893 -31.426 1.00 82.38 106 THR A N 1
ATOM 799 C CA . THR A 1 106 ? 33.182 -1.030 -30.302 1.00 82.38 106 THR A CA 1
ATOM 800 C C . THR A 1 106 ? 31.669 -0.834 -30.249 1.00 82.38 106 THR A C 1
ATOM 802 O O . THR A 1 106 ? 30.994 -0.758 -31.277 1.00 82.38 106 THR A O 1
ATOM 805 N N . ARG A 1 107 ? 31.117 -0.750 -29.034 1.00 87.31 107 ARG A N 1
ATOM 806 C CA . ARG A 1 107 ? 29.681 -0.538 -28.806 1.00 87.31 107 ARG A CA 1
ATOM 807 C C . ARG A 1 107 ? 29.388 0.926 -28.511 1.00 87.31 107 ARG A C 1
ATOM 809 O O . ARG A 1 107 ? 30.169 1.583 -27.826 1.00 87.31 107 ARG A O 1
ATOM 816 N N . TYR A 1 108 ? 28.267 1.429 -29.015 1.00 85.00 108 TYR A N 1
ATOM 817 C CA . TYR A 1 108 ? 27.802 2.791 -28.751 1.00 85.00 108 TYR A CA 1
ATOM 818 C C . TYR A 1 108 ? 26.276 2.856 -28.682 1.00 85.00 108 TYR A C 1
ATOM 820 O O . TYR A 1 108 ? 25.583 2.000 -29.233 1.00 85.00 108 TYR A O 1
ATOM 828 N N . THR A 1 109 ? 25.754 3.882 -28.011 1.00 88.38 109 THR A N 1
ATOM 829 C CA . THR A 1 109 ? 24.314 4.108 -27.864 1.00 88.38 109 THR A CA 1
ATOM 830 C C . THR A 1 109 ? 23.763 5.023 -28.958 1.00 88.38 109 THR A C 1
ATOM 832 O O . THR A 1 109 ? 24.441 5.939 -29.427 1.00 88.38 109 THR A O 1
ATOM 835 N N . SER A 1 110 ? 22.532 4.760 -29.391 1.00 84.25 110 SER A N 1
ATOM 836 C CA . SER A 1 110 ? 21.808 5.531 -30.405 1.00 84.25 110 SER A CA 1
ATOM 837 C C . SER A 1 110 ? 20.312 5.537 -30.097 1.00 84.25 110 SER A C 1
ATOM 839 O O . SER A 1 110 ? 19.782 4.532 -29.631 1.00 84.25 110 SER A O 1
ATOM 841 N N . ASP A 1 111 ? 19.626 6.637 -30.401 1.00 86.50 111 ASP A N 1
ATOM 842 C CA . ASP A 1 111 ? 18.179 6.777 -30.173 1.00 86.50 111 ASP A CA 1
ATOM 843 C C . ASP A 1 111 ? 17.325 6.217 -31.328 1.00 86.50 111 ASP A C 1
ATOM 845 O O . ASP A 1 111 ? 16.143 5.936 -31.144 1.00 86.50 111 ASP A O 1
ATOM 849 N N . SER A 1 112 ? 17.901 6.029 -32.524 1.00 82.12 112 SER A N 1
ATOM 850 C CA . SER A 1 112 ? 17.171 5.556 -33.716 1.00 82.12 112 SER A CA 1
ATOM 851 C C . SER A 1 112 ? 17.446 4.097 -34.082 1.00 82.12 112 SER A C 1
ATOM 853 O O . SER A 1 112 ? 16.660 3.485 -34.800 1.00 82.12 112 SER A O 1
ATOM 855 N N . GLY A 1 113 ? 18.571 3.534 -33.629 1.00 80.81 113 GLY A N 1
ATOM 856 C CA . GLY A 1 113 ? 18.991 2.180 -34.000 1.00 80.81 113 GLY A CA 1
ATOM 857 C C . GLY A 1 113 ? 19.419 2.019 -35.468 1.00 80.81 113 GLY A C 1
ATOM 858 O O . GLY A 1 113 ? 19.714 0.909 -35.902 1.00 80.81 113 GLY A O 1
ATOM 859 N N . GLU A 1 114 ? 19.504 3.105 -36.242 1.00 79.56 114 GLU A N 1
ATOM 860 C CA . GLU A 1 114 ? 19.944 3.060 -37.648 1.00 79.56 114 GLU A CA 1
ATOM 861 C C . GLU A 1 114 ? 21.466 2.907 -37.796 1.00 79.56 114 GLU A C 1
ATOM 863 O O . GLU A 1 114 ? 21.974 2.570 -38.864 1.00 79.56 114 GLU A O 1
ATOM 868 N N . GLY A 1 115 ? 22.204 3.101 -36.705 1.00 74.69 115 GLY A N 1
ATOM 869 C CA . GLY A 1 115 ? 23.657 3.129 -36.719 1.00 74.69 115 GLY A CA 1
ATOM 870 C C . GLY A 1 115 ? 24.218 4.452 -37.265 1.00 74.69 115 GLY A C 1
ATOM 871 O O . GLY A 1 115 ? 23.476 5.327 -37.697 1.00 74.69 115 GLY A O 1
ATOM 872 N N . ASN A 1 116 ? 25.538 4.646 -37.190 1.00 76.00 116 ASN A N 1
ATOM 873 C CA . ASN A 1 116 ? 26.190 5.884 -37.625 1.00 76.00 116 ASN A CA 1
ATOM 874 C C . ASN A 1 116 ? 26.825 5.686 -39.015 1.00 76.00 116 ASN A C 1
ATOM 876 O O . ASN A 1 116 ? 27.877 5.040 -39.102 1.00 76.00 116 ASN A O 1
ATOM 880 N N . PRO A 1 117 ? 26.227 6.214 -40.100 1.00 74.44 117 PRO A N 1
ATOM 881 C CA . PRO A 1 117 ? 26.831 6.137 -41.420 1.00 74.44 117 PRO A CA 1
ATOM 882 C C . PRO A 1 117 ? 28.068 7.041 -41.482 1.00 74.44 117 PRO A C 1
ATOM 884 O O . PRO A 1 117 ? 27.983 8.258 -41.332 1.00 74.44 117 PRO A O 1
ATOM 887 N N . ARG A 1 118 ? 29.235 6.449 -41.752 1.00 75.75 118 ARG A N 1
ATOM 888 C CA . ARG A 1 118 ? 30.478 7.189 -42.004 1.00 75.75 118 ARG A CA 1
ATOM 889 C C . ARG A 1 118 ? 30.870 7.094 -43.471 1.00 75.75 118 ARG A C 1
ATOM 891 O O . ARG A 1 118 ? 30.828 6.020 -44.068 1.00 75.75 118 ARG A O 1
ATOM 898 N N . TRP A 1 119 ? 31.288 8.218 -44.040 1.00 77.81 119 TRP A N 1
ATOM 899 C CA . TRP A 1 119 ? 31.832 8.258 -45.391 1.00 77.81 119 TRP A CA 1
ATOM 900 C C . TRP A 1 119 ? 33.179 7.538 -45.413 1.00 77.81 119 TRP A C 1
ATOM 902 O O . TRP A 1 119 ? 34.129 7.964 -44.756 1.00 77.81 119 TRP A O 1
ATOM 912 N N . VAL A 1 120 ? 33.256 6.436 -46.157 1.00 76.62 120 VAL A N 1
ATOM 913 C CA . VAL A 1 120 ? 34.502 5.700 -46.386 1.00 76.62 120 VAL A CA 1
ATOM 914 C C . VAL A 1 120 ? 34.957 5.877 -47.831 1.00 76.62 120 VAL A C 1
ATOM 916 O O . VAL A 1 120 ? 34.124 5.849 -48.740 1.00 76.62 120 VAL A O 1
ATOM 919 N N . PRO A 1 121 ? 36.265 6.057 -48.084 1.00 81.25 121 PRO A N 1
ATOM 920 C CA . PRO A 1 121 ? 36.772 6.114 -49.447 1.00 81.25 121 PRO A CA 1
ATOM 921 C C . PRO A 1 121 ? 36.470 4.816 -50.199 1.00 81.25 121 PRO A C 1
ATOM 923 O O . PRO A 1 121 ? 36.714 3.730 -49.673 1.00 81.25 121 PRO A O 1
ATOM 926 N N . VAL A 1 122 ? 36.016 4.906 -51.450 1.00 78.50 122 VAL A N 1
ATOM 927 C CA . VAL A 1 122 ? 35.584 3.730 -52.232 1.00 78.50 122 VAL A CA 1
ATOM 928 C C . VAL A 1 122 ? 36.667 2.645 -52.357 1.00 78.50 122 VAL A C 1
ATOM 930 O O . VAL A 1 122 ? 36.361 1.455 -52.347 1.00 78.50 122 VAL A O 1
ATOM 933 N N . TRP A 1 123 ? 37.948 3.034 -52.387 1.00 74.50 123 TRP A N 1
ATOM 934 C CA . TRP A 1 123 ? 39.075 2.103 -52.490 1.00 74.50 123 TRP A CA 1
ATOM 935 C C . TRP A 1 123 ? 39.172 1.150 -51.287 1.00 74.50 123 TRP A C 1
ATOM 937 O O . TRP A 1 123 ? 39.580 0.005 -51.457 1.00 74.50 123 TRP A O 1
ATOM 947 N N . THR A 1 124 ? 38.710 1.568 -50.102 1.00 70.38 124 THR A N 1
ATOM 948 C CA . THR A 1 124 ? 38.669 0.716 -48.897 1.00 70.38 124 THR A CA 1
ATOM 949 C C . THR A 1 124 ? 37.707 -0.465 -49.030 1.00 70.38 124 THR A C 1
ATOM 951 O O . THR A 1 124 ? 37.889 -1.478 -48.365 1.00 70.38 124 THR A O 1
ATOM 954 N N . SER A 1 125 ? 36.704 -0.361 -49.909 1.00 67.00 125 SER A N 1
ATOM 955 C CA . SER A 1 125 ? 35.736 -1.433 -50.178 1.00 67.00 125 SER A CA 1
ATOM 956 C C . SER A 1 125 ? 36.119 -2.307 -51.379 1.00 67.00 125 SER A C 1
ATOM 958 O O . SER A 1 125 ? 35.627 -3.425 -51.501 1.00 67.00 125 SER A O 1
ATOM 960 N N . VAL A 1 126 ? 36.975 -1.806 -52.278 1.00 63.22 126 VAL A N 1
ATOM 961 C CA . VAL A 1 126 ? 37.304 -2.448 -53.567 1.00 63.22 126 VAL A CA 1
ATOM 962 C C . VAL A 1 126 ? 38.636 -3.218 -53.525 1.00 63.22 126 VAL A C 1
ATOM 964 O O . VAL A 1 126 ? 38.854 -4.096 -54.354 1.00 63.22 126 VAL A O 1
ATOM 967 N N . TYR A 1 127 ? 39.512 -2.951 -52.548 1.00 55.97 127 TYR A N 1
ATOM 968 C CA . TYR A 1 127 ? 40.891 -3.464 -52.511 1.00 55.97 127 TYR A CA 1
ATOM 969 C C . TYR A 1 127 ? 41.172 -4.460 -51.364 1.00 55.97 127 TYR A C 1
ATOM 971 O O . TYR A 1 127 ? 42.146 -4.313 -50.630 1.00 55.97 127 TYR A O 1
ATOM 979 N N . LEU A 1 128 ? 40.347 -5.501 -51.197 1.00 57.88 128 LEU A N 1
ATOM 980 C CA . LEU A 1 128 ? 40.704 -6.665 -50.366 1.00 57.88 128 LEU A CA 1
ATOM 981 C C . LEU A 1 128 ? 40.535 -7.982 -51.149 1.00 57.88 128 LEU A C 1
ATOM 983 O O . LEU A 1 128 ? 39.407 -8.442 -51.322 1.00 57.88 128 LEU A O 1
ATOM 987 N N . PRO A 1 129 ? 41.633 -8.633 -51.588 1.00 52.19 129 PRO A N 1
ATOM 988 C CA . PRO A 1 129 ? 41.596 -9.970 -52.188 1.00 52.19 129 PRO A CA 1
ATOM 989 C C . PRO A 1 129 ? 41.554 -11.118 -51.159 1.00 52.19 129 PRO A C 1
ATOM 991 O O . PRO A 1 129 ? 41.657 -12.279 -51.542 1.00 52.19 129 PRO A O 1
ATOM 994 N N . TYR A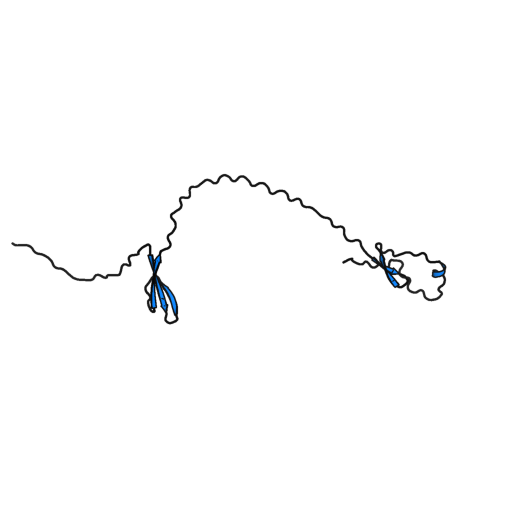 1 130 ? 41.370 -10.834 -49.866 1.00 51.50 130 TYR A N 1
ATOM 995 C CA . TYR A 1 130 ? 41.253 -11.860 -48.831 1.00 51.50 130 TYR A CA 1
ATOM 996 C C . TYR A 1 130 ? 39.962 -11.699 -48.045 1.00 51.50 130 TYR A C 1
ATOM 998 O O . TYR A 1 130 ? 39.754 -10.678 -47.402 1.00 51.50 130 TYR A O 1
ATOM 1006 N N . GLY A 1 131 ? 39.140 -12.748 -48.097 1.00 48.66 131 GLY A N 1
ATOM 1007 C CA . GLY A 1 131 ? 38.102 -13.044 -47.119 1.00 48.66 131 GLY A CA 1
ATOM 1008 C C . GLY A 1 131 ? 37.046 -11.960 -46.975 1.00 48.66 131 GLY A C 1
ATOM 1009 O O . GLY A 1 131 ? 37.173 -11.035 -46.181 1.00 48.66 131 GLY A O 1
ATOM 1010 N N . HIS A 1 132 ? 35.924 -12.148 -47.656 1.00 51.41 132 HIS A N 1
ATOM 1011 C CA . HIS A 1 132 ? 34.647 -11.640 -47.176 1.00 51.41 132 HIS A CA 1
ATOM 1012 C C . HIS A 1 132 ? 34.401 -12.268 -45.796 1.00 51.41 132 HIS A C 1
ATOM 1014 O O . HIS A 1 132 ? 33.813 -13.341 -45.678 1.00 51.41 132 HIS A O 1
ATOM 1020 N N . GLY A 1 133 ? 34.889 -11.599 -44.747 1.00 51.47 133 GLY A N 1
ATOM 1021 C CA . GLY A 1 133 ? 34.331 -11.741 -43.411 1.00 51.47 133 GLY A CA 1
ATOM 1022 C C . GLY A 1 133 ? 32.824 -11.487 -43.490 1.00 51.47 133 GLY A C 1
ATOM 1023 O O . GLY A 1 133 ? 32.371 -10.853 -44.454 1.00 51.47 133 GLY A O 1
ATOM 1024 N N . PRO A 1 134 ? 32.031 -12.009 -42.540 1.00 48.22 134 PRO A N 1
ATOM 1025 C CA . PRO A 1 134 ? 30.587 -11.857 -42.582 1.00 48.22 134 PRO A CA 1
ATOM 1026 C C . PRO A 1 134 ? 30.279 -10.381 -42.804 1.00 48.22 134 PRO A C 1
ATOM 1028 O O . PRO A 1 134 ? 30.663 -9.540 -41.992 1.00 48.22 134 PRO A O 1
ATOM 1031 N N . ARG A 1 135 ? 29.648 -10.053 -43.937 1.00 50.62 135 ARG A N 1
ATOM 1032 C CA . ARG A 1 135 ? 29.027 -8.742 -44.077 1.00 50.62 135 ARG A CA 1
ATOM 1033 C C . ARG A 1 135 ? 28.054 -8.675 -42.901 1.00 50.62 135 ARG A C 1
ATOM 1035 O O . ARG A 1 135 ? 27.178 -9.546 -42.866 1.00 50.62 135 ARG A O 1
ATOM 1042 N N . PRO A 1 136 ? 28.213 -7.750 -41.933 1.00 47.59 136 PRO A N 1
ATOM 1043 C CA . PRO A 1 136 ? 27.160 -7.545 -40.956 1.00 47.59 136 PRO A CA 1
ATOM 1044 C C . PRO A 1 136 ? 25.903 -7.316 -41.784 1.00 47.59 136 PRO A C 1
ATOM 1046 O O . PRO A 1 136 ? 25.934 -6.572 -42.775 1.00 47.59 136 PRO A O 1
ATOM 1049 N N . ALA A 1 137 ? 24.868 -8.105 -41.500 1.00 42.78 137 ALA A N 1
ATOM 1050 C CA . ALA A 1 137 ? 23.641 -8.052 -42.267 1.00 42.78 137 ALA A CA 1
ATOM 1051 C C . ALA A 1 137 ? 23.239 -6.579 -42.364 1.00 42.78 137 ALA A C 1
ATOM 1053 O O . ALA A 1 137 ? 23.300 -5.856 -41.372 1.00 42.78 137 ALA A O 1
ATOM 1054 N N . GLY A 1 138 ? 22.912 -6.118 -43.573 1.00 43.50 138 GLY A N 1
ATOM 1055 C CA . GLY A 1 138 ? 22.477 -4.750 -43.863 1.00 43.50 138 GLY A CA 1
ATOM 1056 C C . GLY A 1 138 ? 21.110 -4.446 -43.250 1.00 43.50 138 GLY A C 1
ATOM 1057 O O . GLY A 1 138 ? 20.152 -4.148 -43.954 1.00 43.50 138 GLY A O 1
ATOM 1058 N N . ARG A 1 139 ? 21.028 -4.591 -41.933 1.00 47.81 139 ARG A N 1
ATOM 1059 C CA . ARG A 1 139 ? 19.949 -4.282 -41.017 1.00 47.81 139 ARG A CA 1
ATOM 1060 C C . ARG A 1 139 ? 20.606 -4.232 -39.641 1.00 47.81 139 ARG A C 1
ATOM 1062 O O . ARG A 1 139 ? 20.774 -5.271 -39.022 1.00 47.81 139 ARG A O 1
ATOM 1069 N N . SER A 1 140 ? 20.989 -3.027 -39.218 1.00 51.97 140 SER A N 1
ATOM 1070 C CA . SER A 1 140 ? 20.971 -2.618 -37.810 1.00 51.97 140 SER A CA 1
ATOM 1071 C C . SER A 1 140 ? 21.247 -3.750 -36.801 1.00 51.97 140 SER A C 1
ATOM 1073 O O . SER A 1 140 ? 20.300 -4.302 -36.236 1.00 51.97 140 SER A O 1
ATOM 1075 N N . ASP A 1 141 ? 22.516 -4.036 -36.487 1.00 58.44 141 ASP A N 1
ATOM 1076 C CA . ASP A 1 141 ? 22.891 -4.753 -35.249 1.00 58.44 141 ASP A CA 1
ATOM 1077 C C . ASP A 1 141 ? 22.684 -3.833 -34.023 1.00 58.44 141 ASP A C 1
ATOM 1079 O O . ASP A 1 141 ? 23.518 -3.719 -33.125 1.00 58.44 141 ASP A O 1
ATOM 1083 N N . ALA A 1 142 ? 21.568 -3.105 -34.029 1.00 64.19 142 ALA A N 1
ATOM 1084 C CA . ALA A 1 142 ? 21.105 -2.234 -32.979 1.00 64.19 142 ALA A CA 1
ATOM 1085 C C . ALA A 1 142 ? 20.204 -3.062 -32.071 1.00 64.19 142 ALA A C 1
ATOM 1087 O O . ALA A 1 142 ? 19.056 -3.379 -32.397 1.00 64.19 142 ALA A O 1
ATOM 1088 N N . ARG A 1 143 ? 20.736 -3.448 -30.919 1.00 75.31 143 ARG A N 1
ATOM 1089 C CA . ARG A 1 143 ? 19.972 -4.150 -29.900 1.00 75.31 143 ARG A CA 1
ATOM 1090 C C . ARG A 1 143 ? 19.211 -3.125 -29.072 1.00 75.31 143 ARG A C 1
ATOM 1092 O O . ARG A 1 143 ? 19.813 -2.233 -28.485 1.00 75.31 143 ARG A O 1
ATOM 1099 N N . PHE A 1 144 ? 17.892 -3.271 -28.992 1.00 78.06 144 PHE A N 1
ATOM 1100 C CA . PHE A 1 144 ? 17.089 -2.478 -28.065 1.00 78.06 144 PHE A CA 1
ATOM 1101 C C . PHE A 1 144 ? 17.524 -2.756 -26.621 1.00 78.06 144 PHE A C 1
ATOM 1103 O O . PHE A 1 144 ? 17.528 -3.911 -26.178 1.00 78.06 144 PHE A O 1
ATOM 1110 N N . ILE A 1 145 ? 17.868 -1.699 -25.889 1.00 78.69 145 ILE A N 1
ATOM 1111 C CA . ILE A 1 145 ? 18.161 -1.751 -24.461 1.00 78.69 145 ILE A CA 1
ATOM 1112 C C . ILE A 1 145 ? 16.999 -1.095 -23.722 1.00 78.69 145 ILE A C 1
ATOM 1114 O O . ILE A 1 145 ? 16.641 0.055 -23.968 1.00 78.69 145 ILE A O 1
ATOM 1118 N N . ARG A 1 146 ? 16.409 -1.829 -22.775 1.00 73.88 146 ARG A N 1
ATOM 1119 C CA . ARG A 1 146 ? 15.477 -1.226 -21.820 1.00 73.88 146 ARG A CA 1
ATOM 1120 C C . ARG A 1 146 ? 16.277 -0.396 -20.825 1.00 73.88 146 ARG A C 1
ATOM 1122 O O . ARG A 1 146 ? 17.076 -0.963 -20.085 1.00 73.88 146 ARG A O 1
ATOM 1129 N N . ASN A 1 147 ? 16.034 0.912 -20.801 1.00 63.59 147 ASN A N 1
ATOM 1130 C CA . ASN A 1 147 ? 16.399 1.734 -19.653 1.00 63.59 147 ASN A CA 1
ATOM 1131 C C . ASN A 1 147 ? 15.583 1.231 -18.451 1.00 63.59 147 ASN A C 1
ATOM 1133 O O . ASN A 1 147 ? 14.353 1.169 -18.533 1.00 63.59 147 ASN A O 1
ATOM 1137 N N . ALA A 1 148 ? 16.287 0.764 -17.419 1.00 54.94 148 ALA A N 1
ATOM 1138 C CA . ALA A 1 148 ? 15.712 0.335 -16.145 1.00 54.94 148 ALA A CA 1
ATOM 1139 C C . ALA A 1 148 ? 15.282 1.540 -15.302 1.00 54.94 148 ALA A C 1
ATOM 1141 O O . ALA A 1 148 ? 15.940 2.599 -15.425 1.00 54.94 148 ALA A O 1
#

Sequence (148 aa):
MRTSTALGLSLLLTASLPLAAQDSDNVRVYRCVGSNGAVALQDAPCRDGRQEVRDMQRPRDPPPRVVRSNADPVATPAPAAAEREVRHVYVQPPQPLFECVRDDGTRYTSDSGEGNPRWVPVWTSVYLPYGHGPRPAGRSDARFIRNA

Foldseek 3Di:
DDDDDDDDDDDDDDPPDPPPPCPVFKQKWKWFQDPVRDTDIDSDHDPDHDIDIDIDTDDDDDPDDPDDPPPPDDDDDDPDDDDDDDDDDDDDDDQWKWWFADPVRDIDIDRPLQDDDDDDDPCVVVPDPDDPDPPPPNHGPIHTDDDD

Radius of gyration: 55.82 Å; chains: 1; bounding box: 113×47×148 Å

Secondary structure (DSSP, 8-state):
-----------------------TTEEEEEEEE-TTS-EEEESS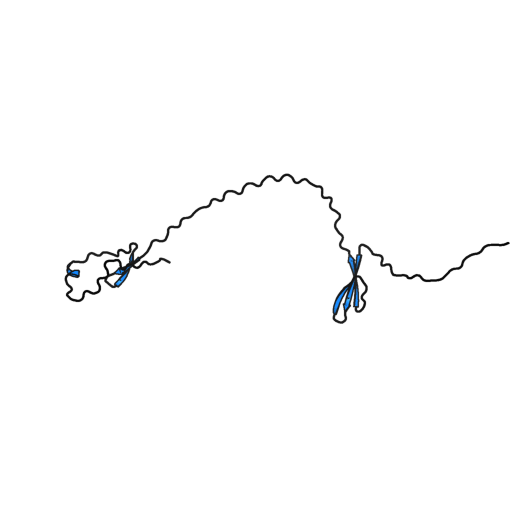--SSSEEEEEEEEPPPPPPPP-----PPPPPPPPPPPPP------PPPPPPPEEEEE-TTS-EEEESSSS-------THHHH---S--PPPPPSS---EEE---

pLDDT: mean 73.07, std 15.8, range [35.81, 93.31]